Protein AF-A0A8T1TB14-F1 (afdb_monomer)

Solvent-accessible surface area (backbone atoms only — not comparable to full-atom values): 7047 Å² total; per-residue (Å²): 112,72,67,58,51,55,49,49,52,54,45,50,69,55,48,47,54,68,52,47,53,58,53,52,51,53,52,50,52,53,51,51,56,54,57,57,58,66,46,42,75,41,73,59,69,85,68,12,30,42,28,42,44,74,68,52,83,68,50,77,60,99,87,50,75,46,77,48,70,41,77,48,42,27,37,69,90,64,50,74,55,89,65,69,79,75,93,61,82,84,79,80,73,81,87,56,94,92,49,100,72,86,86,88,78,62,69,52,70,76,70,109

Organism: Chelydra serpentina (NCBI:txid8475)

Structure (mmCIF, N/CA/C/O backbone):
data_AF-A0A8T1TB14-F1
#
_entry.id   AF-A0A8T1TB14-F1
#
loop_
_atom_site.group_PDB
_atom_site.id
_atom_site.type_symbol
_atom_site.label_atom_id
_atom_site.label_alt_id
_atom_site.label_comp_id
_atom_site.label_asym_id
_atom_site.label_entity_id
_atom_site.label_seq_id
_atom_site.pdbx_PDB_ins_code
_atom_site.Cartn_x
_atom_site.Cartn_y
_atom_site.Cartn_z
_atom_site.occupancy
_atom_site.B_iso_or_equiv
_atom_site.auth_seq_id
_atom_site.auth_comp_id
_atom_site.auth_asym_id
_atom_site.auth_atom_id
_atom_site.pdbx_PDB_model_num
ATOM 1 N N . PRO A 1 1 ? -34.638 0.019 38.431 1.00 64.81 1 PRO A N 1
ATOM 2 C CA . PRO A 1 1 ? -33.933 1.090 37.677 1.00 64.81 1 PRO A CA 1
ATOM 3 C C . PRO A 1 1 ? -32.393 1.001 37.741 1.00 64.81 1 PRO A C 1
ATOM 5 O O . PRO A 1 1 ? -31.774 0.790 36.709 1.00 64.81 1 PRO A O 1
ATOM 8 N N . LYS A 1 2 ? -31.763 1.087 38.927 1.00 72.06 2 LYS A N 1
ATOM 9 C CA . LYS A 1 2 ? -30.286 1.118 39.066 1.00 72.06 2 LYS A CA 1
ATOM 10 C C . LYS A 1 2 ? -29.565 -0.160 38.602 1.00 72.06 2 LYS A C 1
ATOM 12 O O . LYS A 1 2 ? -28.475 -0.079 38.053 1.00 72.06 2 LYS A O 1
ATOM 17 N N . LEU A 1 3 ? -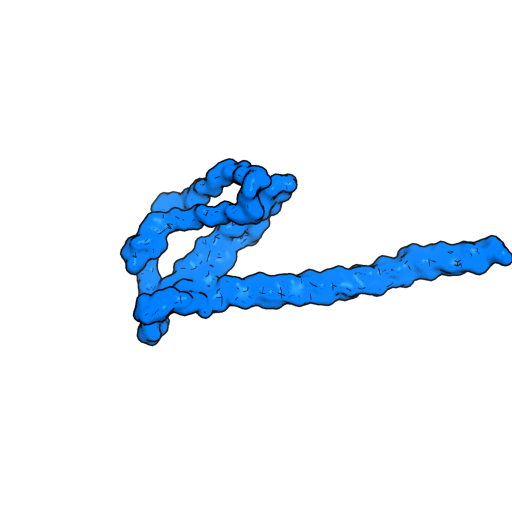30.179 -1.328 38.801 1.00 79.00 3 LEU A N 1
ATOM 18 C CA . LEU A 1 3 ? -29.611 -2.615 38.383 1.00 79.00 3 LEU A CA 1
ATOM 19 C C . LEU A 1 3 ? -29.613 -2.783 36.855 1.00 79.00 3 LEU A C 1
ATOM 21 O O . LEU A 1 3 ? -28.656 -3.304 36.299 1.00 79.00 3 LEU A O 1
ATOM 25 N N . VAL A 1 4 ? -30.663 -2.285 36.191 1.00 81.00 4 VAL A N 1
ATOM 26 C CA . VAL A 1 4 ? -30.791 -2.306 34.726 1.00 81.00 4 VAL A CA 1
ATOM 27 C C . VAL A 1 4 ? -29.737 -1.400 34.096 1.00 81.00 4 VAL A C 1
ATOM 29 O O . VAL A 1 4 ? -29.058 -1.835 33.178 1.00 81.00 4 VAL A O 1
ATOM 32 N N . ASN A 1 5 ? -29.516 -0.202 34.648 1.00 81.62 5 ASN A N 1
ATOM 33 C CA . ASN A 1 5 ? -28.451 0.689 34.177 1.00 81.62 5 ASN A CA 1
ATOM 34 C C . ASN A 1 5 ? -27.067 0.063 34.368 1.00 81.62 5 ASN A C 1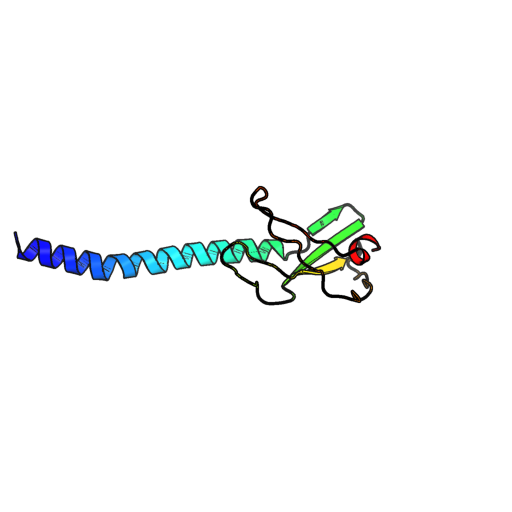
ATOM 36 O O . ASN A 1 5 ? -26.300 0.004 33.423 1.00 81.62 5 ASN A O 1
ATOM 40 N N . LYS A 1 6 ? -26.778 -0.516 35.541 1.00 82.31 6 LYS A N 1
ATOM 41 C CA . LYS A 1 6 ? -25.493 -1.191 35.786 1.00 82.31 6 LYS A CA 1
ATOM 42 C C . LYS A 1 6 ? -25.265 -2.388 34.850 1.00 8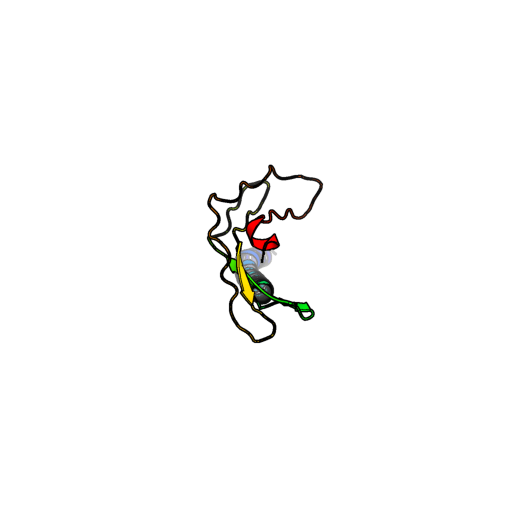2.31 6 LYS A C 1
ATOM 44 O O . LYS A 1 6 ? -24.133 -2.666 34.461 1.00 82.31 6 LYS A O 1
ATOM 49 N N . PHE A 1 7 ? -26.332 -3.110 34.508 1.00 83.38 7 PHE A N 1
ATOM 50 C CA . PHE A 1 7 ? -26.275 -4.210 33.551 1.00 83.38 7 PHE A CA 1
ATOM 51 C C . PHE A 1 7 ? -26.043 -3.701 32.124 1.00 83.38 7 PHE A C 1
ATOM 53 O O . PHE A 1 7 ? -25.150 -4.199 31.448 1.00 83.38 7 PHE A O 1
ATOM 60 N N . LEU A 1 8 ? -26.785 -2.676 31.697 1.00 85.06 8 LEU A N 1
ATOM 61 C CA . LEU A 1 8 ? -26.600 -2.018 30.403 1.00 85.06 8 LEU A CA 1
ATOM 62 C C . LEU A 1 8 ? -25.187 -1.450 30.262 1.00 85.06 8 LEU A C 1
ATOM 64 O O . LEU A 1 8 ? -24.539 -1.730 29.263 1.00 85.06 8 LEU A O 1
ATOM 68 N N . ASP A 1 9 ? -24.676 -0.754 31.276 1.00 85.25 9 ASP A N 1
ATOM 69 C CA . ASP A 1 9 ? -23.316 -0.210 31.285 1.00 85.25 9 ASP A CA 1
ATOM 70 C C . ASP A 1 9 ? -22.276 -1.328 31.142 1.00 85.25 9 ASP A C 1
ATOM 72 O O . ASP A 1 9 ? -21.361 -1.231 30.327 1.00 85.25 9 ASP A O 1
ATOM 76 N N . SER A 1 10 ? -22.441 -2.438 31.873 1.00 82.06 10 SER A N 1
ATOM 77 C CA . SER A 1 10 ? -21.520 -3.574 31.769 1.00 82.06 10 SER A CA 1
ATOM 78 C C . SER A 1 10 ? -21.612 -4.295 30.425 1.00 82.06 10 SER A C 1
ATOM 80 O O . SER A 1 10 ? -20.603 -4.845 29.984 1.00 82.06 10 SER A O 1
ATOM 82 N N . ILE A 1 11 ? -22.792 -4.355 29.803 1.00 81.88 11 ILE A N 1
ATOM 83 C CA . ILE A 1 11 ? -22.976 -4.951 28.476 1.00 81.88 11 ILE A CA 1
ATOM 84 C C . ILE A 1 11 ? -22.389 -4.025 27.415 1.00 81.88 11 ILE A C 1
ATOM 86 O O . ILE A 1 11 ? -21.617 -4.487 26.590 1.00 81.88 11 ILE A O 1
ATOM 90 N N . LEU A 1 12 ? -22.662 -2.724 27.459 1.00 85.19 12 LEU A N 1
ATOM 91 C CA . LEU A 1 12 ? -22.110 -1.762 26.509 1.00 85.19 12 LEU A CA 1
ATOM 92 C C . LEU A 1 12 ? -20.583 -1.717 26.593 1.00 85.19 12 LEU A C 1
ATOM 94 O O . LEU A 1 12 ? -19.922 -1.827 25.570 1.00 85.19 12 LEU A O 1
ATOM 98 N N . GLN A 1 13 ? -20.003 -1.662 27.793 1.00 86.12 13 GLN A N 1
ATOM 99 C CA . GLN A 1 13 ? -18.545 -1.629 27.944 1.00 86.12 13 GLN A CA 1
ATOM 100 C C . GLN A 1 13 ? -17.851 -2.929 27.530 1.00 86.12 13 GLN A C 1
ATOM 102 O O . GLN A 1 13 ? -16.710 -2.882 27.086 1.00 86.12 13 GLN A O 1
ATOM 107 N N . LYS A 1 14 ? -18.501 -4.090 27.684 1.00 85.38 14 LYS A N 1
ATOM 108 C CA . LYS A 1 14 ? -17.874 -5.384 27.365 1.00 85.38 14 LYS A CA 1
ATOM 109 C C . LYS A 1 14 ? -18.185 -5.865 25.960 1.00 85.38 14 LYS A C 1
ATOM 111 O O . LYS A 1 14 ? -17.316 -6.389 25.280 1.00 85.38 14 LYS A O 1
ATOM 116 N N . VAL A 1 15 ? -19.430 -5.730 25.535 1.00 86.81 15 VAL A N 1
ATOM 117 C CA . VAL A 1 15 ? -19.914 -6.295 24.279 1.00 86.81 15 VAL A CA 1
ATOM 118 C C . VAL A 1 15 ? -19.608 -5.361 23.119 1.00 86.81 15 VAL A C 1
ATOM 120 O O . VAL A 1 15 ? -19.206 -5.845 22.067 1.00 86.81 15 VAL A O 1
ATOM 123 N N . LEU A 1 16 ? -19.732 -4.040 23.299 1.00 86.81 16 LEU A N 1
ATOM 124 C CA . LEU A 1 16 ? -19.512 -3.104 22.199 1.00 86.81 16 LEU A CA 1
ATOM 125 C C . LEU A 1 16 ? -18.078 -3.190 21.645 1.00 86.81 16 LEU A C 1
ATOM 127 O O . LEU A 1 16 ? -17.959 -3.379 20.437 1.00 86.81 16 LEU A O 1
ATOM 131 N N . PRO A 1 17 ? -16.994 -3.173 22.452 1.00 88.44 17 PRO A N 1
ATOM 132 C CA . PRO A 1 17 ? -15.643 -3.365 21.917 1.00 88.44 17 PRO A CA 1
ATOM 133 C C . PRO A 1 17 ? -15.461 -4.738 21.263 1.00 88.44 17 PRO A C 1
ATOM 135 O O . PRO A 1 17 ? -14.864 -4.838 20.195 1.00 88.44 17 PRO A O 1
ATOM 138 N N . ASN A 1 18 ? -16.048 -5.787 21.849 1.00 88.12 18 ASN A N 1
ATOM 139 C CA . ASN A 1 18 ? -15.979 -7.144 21.305 1.00 88.12 18 ASN A CA 1
ATOM 140 C C . ASN A 1 18 ? -16.701 -7.295 19.957 1.00 88.12 18 ASN A C 1
ATOM 142 O O . ASN A 1 18 ? -16.396 -8.233 19.228 1.00 88.12 18 ASN A O 1
ATOM 146 N N . MET A 1 19 ? -17.638 -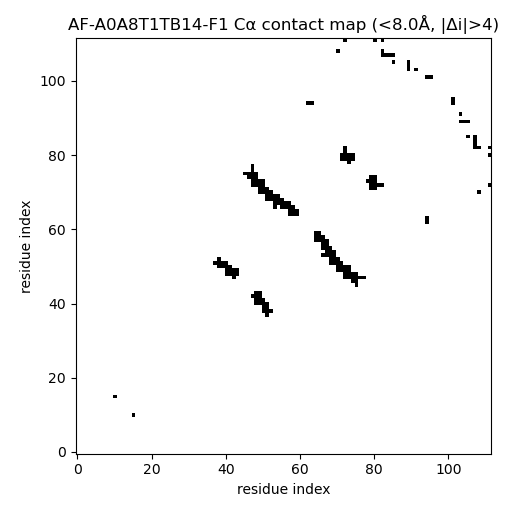6.404 19.616 1.00 90.00 19 MET A N 1
ATOM 147 C CA . MET A 1 19 ? -18.258 -6.356 18.287 1.00 90.00 19 MET A CA 1
ATOM 148 C C . MET A 1 19 ? -17.550 -5.379 17.342 1.00 90.00 19 MET A C 1
ATOM 150 O O . MET A 1 19 ? -17.401 -5.671 16.157 1.00 90.00 19 MET A O 1
ATOM 154 N N . LEU A 1 20 ? -17.104 -4.226 17.849 1.00 92.69 20 LEU A N 1
ATOM 155 C CA . LEU A 1 20 ? -16.463 -3.193 17.036 1.00 92.69 20 LEU A CA 1
ATOM 156 C C . LEU A 1 20 ? -15.072 -3.609 16.561 1.00 92.69 20 LEU A C 1
ATOM 158 O O . LEU A 1 20 ? -14.751 -3.360 15.405 1.00 92.69 20 LEU A O 1
ATOM 162 N N . CYS A 1 21 ? -14.263 -4.267 17.397 1.00 93.44 21 CYS A N 1
ATOM 163 C CA . CYS A 1 21 ? -12.925 -4.701 16.990 1.00 93.44 21 CYS A CA 1
ATOM 164 C C . CYS A 1 21 ? -12.971 -5.661 15.784 1.00 93.44 21 CYS A C 1
ATOM 166 O O . CYS A 1 21 ? -12.294 -5.372 14.800 1.00 93.44 21 CYS A O 1
ATOM 168 N N . PRO A 1 22 ? -13.805 -6.723 15.771 1.00 95.19 22 PRO A N 1
ATOM 169 C CA . PRO A 1 22 ? -13.979 -7.552 14.577 1.00 95.19 22 PRO A CA 1
ATOM 170 C C . PRO A 1 22 ? -14.518 -6.790 13.362 1.00 95.19 22 PRO A C 1
ATOM 172 O O . PRO A 1 22 ? -14.135 -7.086 12.235 1.00 95.19 22 PRO A O 1
ATOM 175 N N . ALA A 1 23 ? -15.398 -5.805 13.564 1.00 95.88 23 ALA A N 1
ATOM 176 C CA . ALA A 1 23 ? -15.900 -4.990 12.460 1.00 95.88 23 ALA A CA 1
ATOM 177 C C . ALA A 1 23 ? -14.784 -4.135 11.832 1.00 95.88 23 ALA A C 1
ATOM 179 O O . ALA A 1 23 ? -14.677 -4.067 10.609 1.00 95.88 23 ALA A O 1
ATOM 180 N N . VAL A 1 24 ? -13.927 -3.526 12.658 1.00 96.50 24 VAL A N 1
ATOM 181 C CA . VAL A 1 24 ? -12.744 -2.781 12.200 1.00 96.50 24 VAL A CA 1
ATOM 182 C C . VAL A 1 24 ? -11.754 -3.713 11.500 1.00 96.50 24 VAL A C 1
ATOM 184 O O . VAL A 1 24 ? -11.259 -3.366 10.432 1.00 96.50 24 VAL A O 1
ATOM 187 N N . ASP A 1 25 ? -11.511 -4.904 12.048 1.00 97.06 25 ASP A N 1
ATOM 188 C CA . ASP A 1 25 ? -10.627 -5.912 11.452 1.00 97.06 25 ASP A CA 1
ATOM 189 C C . ASP A 1 25 ? -11.117 -6.377 10.068 1.00 97.06 25 ASP A C 1
ATOM 191 O O . ASP A 1 25 ? -10.340 -6.465 9.114 1.00 97.06 25 ASP A O 1
ATOM 195 N N . ALA A 1 26 ? -12.430 -6.571 9.910 1.00 96.75 26 ALA A N 1
ATOM 196 C CA . ALA A 1 26 ? -13.034 -6.905 8.624 1.00 96.75 26 ALA A CA 1
ATOM 197 C C . ALA A 1 26 ? -12.841 -5.787 7.583 1.00 96.75 26 ALA A C 1
ATOM 199 O O . ALA A 1 26 ? -12.511 -6.063 6.426 1.00 96.75 26 ALA A O 1
ATOM 200 N N . VAL A 1 27 ? -13.001 -4.522 7.987 1.00 97.12 27 VAL A N 1
ATOM 201 C CA . VAL A 1 27 ? -12.739 -3.368 7.110 1.00 97.12 27 VAL A CA 1
ATOM 202 C C . VAL A 1 27 ? -11.257 -3.290 6.749 1.00 97.12 27 VAL A C 1
ATOM 204 O O . VAL A 1 27 ? -10.929 -3.118 5.576 1.00 97.12 27 VAL A O 1
ATOM 207 N N . LEU A 1 28 ? -10.359 -3.461 7.722 1.00 97.00 28 LEU A N 1
ATOM 208 C CA . LEU A 1 28 ? -8.917 -3.420 7.489 1.00 97.00 28 LEU A CA 1
ATOM 209 C C . LEU A 1 28 ? -8.470 -4.539 6.542 1.00 97.00 28 LEU A C 1
ATOM 211 O O . LEU A 1 28 ? -7.676 -4.303 5.635 1.00 97.00 28 LEU A O 1
ATOM 215 N N . THR A 1 29 ? -9.045 -5.732 6.684 1.00 96.50 29 THR A N 1
ATOM 216 C CA . THR A 1 29 ? -8.822 -6.853 5.763 1.00 96.50 29 THR A CA 1
ATOM 217 C C . THR A 1 29 ? -9.215 -6.491 4.332 1.00 96.50 29 THR A C 1
ATOM 219 O O . THR A 1 29 ? -8.449 -6.739 3.400 1.00 96.50 29 THR A O 1
ATOM 222 N N . LEU A 1 30 ? -10.376 -5.858 4.141 1.00 95.56 30 LEU A N 1
ATOM 223 C CA . LEU A 1 30 ? -10.825 -5.419 2.819 1.00 95.56 30 LEU A CA 1
ATOM 224 C C . LEU A 1 30 ? -9.900 -4.344 2.227 1.00 95.56 30 LEU A C 1
ATOM 226 O O . LEU A 1 30 ? -9.569 -4.394 1.042 1.00 95.56 30 LEU A O 1
ATOM 230 N N . VAL A 1 31 ? -9.466 -3.383 3.044 1.00 93.06 31 VAL A N 1
ATOM 231 C CA . VAL A 1 31 ? -8.512 -2.341 2.637 1.00 93.06 31 VAL A CA 1
ATOM 232 C C . VAL A 1 31 ? -7.177 -2.964 2.217 1.00 93.06 31 VAL A C 1
ATOM 234 O O . VAL A 1 31 ? -6.663 -2.637 1.147 1.00 93.06 31 VAL A O 1
ATOM 237 N N . ASN A 1 32 ? -6.665 -3.931 2.979 1.00 90.50 32 ASN A N 1
ATOM 238 C CA . ASN A 1 32 ? -5.440 -4.656 2.637 1.00 90.50 32 ASN A CA 1
ATOM 239 C C . ASN A 1 32 ? -5.567 -5.405 1.305 1.00 90.50 32 ASN A C 1
ATOM 241 O O . ASN A 1 32 ? -4.663 -5.326 0.476 1.00 90.50 32 ASN A O 1
ATOM 245 N N . GLN A 1 33 ? -6.709 -6.052 1.044 1.00 91.81 33 GLN A N 1
ATOM 246 C CA . GLN A 1 33 ? -6.972 -6.691 -0.252 1.00 91.81 33 GLN A CA 1
ATOM 247 C C . GLN A 1 33 ? -6.939 -5.687 -1.411 1.00 91.81 33 GLN A C 1
ATOM 249 O O . GLN A 1 33 ? -6.414 -5.998 -2.480 1.00 91.81 33 GLN A O 1
ATOM 254 N N . LYS A 1 34 ? -7.461 -4.469 -1.215 1.00 89.12 34 LYS A N 1
ATOM 255 C CA . LYS A 1 34 ? -7.378 -3.405 -2.227 1.00 89.12 34 LYS A CA 1
ATOM 256 C C . LYS A 1 34 ? -5.939 -2.960 -2.459 1.00 89.12 34 LYS A C 1
ATOM 258 O O . LYS A 1 34 ? -5.534 -2.862 -3.615 1.00 89.12 34 LYS A O 1
ATOM 263 N N . PHE A 1 35 ? -5.142 -2.787 -1.409 1.00 85.19 35 PHE A N 1
ATOM 264 C CA . PHE A 1 35 ? -3.717 -2.485 -1.566 1.00 85.19 35 PHE A CA 1
ATOM 265 C C . PHE A 1 35 ? -2.966 -3.588 -2.323 1.00 85.19 35 PHE A C 1
ATOM 267 O O . PHE A 1 35 ? -2.144 -3.279 -3.181 1.00 85.19 35 PHE A O 1
ATOM 274 N N . THR A 1 36 ? -3.308 -4.864 -2.113 1.00 83.31 36 THR A N 1
ATOM 275 C CA . THR A 1 36 ? -2.721 -5.979 -2.881 1.00 83.31 36 THR A CA 1
ATOM 276 C C . THR A 1 36 ? -3.033 -5.901 -4.382 1.00 83.31 36 THR A C 1
ATOM 278 O O . THR A 1 36 ? -2.247 -6.369 -5.196 1.00 83.31 36 THR A O 1
ATOM 281 N N . THR A 1 37 ? -4.143 -5.283 -4.796 1.00 81.75 37 THR A N 1
ATOM 282 C CA . THR A 1 37 ? -4.411 -5.095 -6.236 1.00 81.75 37 THR A CA 1
ATOM 283 C C . THR A 1 37 ? -3.531 -4.022 -6.879 1.00 81.75 37 THR A C 1
ATOM 285 O O . THR A 1 37 ? -3.248 -4.116 -8.070 1.00 81.75 37 THR A O 1
ATOM 288 N N . LEU A 1 38 ? -3.032 -3.047 -6.110 1.00 78.06 38 LEU A N 1
ATOM 289 C CA . LEU A 1 38 ? -2.153 -1.989 -6.630 1.00 78.06 38 LEU A CA 1
ATOM 290 C C . LEU A 1 38 ? -0.756 -2.501 -7.007 1.00 78.06 38 LEU A C 1
ATOM 292 O O . LEU A 1 38 ? -0.088 -1.889 -7.831 1.00 78.06 38 LEU A O 1
ATOM 296 N N . ILE A 1 39 ? -0.331 -3.631 -6.435 1.00 80.56 39 ILE A N 1
ATOM 297 C CA . ILE A 1 39 ? 0.951 -4.287 -6.747 1.00 80.56 39 ILE A CA 1
ATOM 298 C C . ILE A 1 39 ? 0.835 -5.319 -7.886 1.00 80.56 39 ILE A C 1
ATOM 300 O O . ILE A 1 39 ? 1.768 -6.082 -8.147 1.00 80.56 39 ILE A O 1
ATOM 304 N N . SER A 1 40 ? -0.320 -5.387 -8.558 1.00 85.25 40 SER A N 1
ATOM 305 C CA . SER A 1 40 ? -0.500 -6.234 -9.742 1.00 85.25 40 SER A CA 1
ATOM 306 C C . SER A 1 40 ? 0.066 -5.559 -11.003 1.00 85.25 40 SER A C 1
ATOM 308 O O . SER A 1 40 ? 0.066 -4.326 -11.083 1.00 85.25 40 SER A O 1
ATOM 310 N N . PRO A 1 41 ? 0.555 -6.331 -11.997 1.00 87.88 41 PRO A N 1
ATOM 311 C CA . PRO A 1 41 ? 1.029 -5.761 -13.253 1.00 87.88 41 PRO A CA 1
ATOM 312 C C . PRO A 1 41 ? -0.059 -4.929 -13.939 1.00 87.88 41 PRO A C 1
ATOM 314 O O . PRO A 1 41 ? -1.167 -5.405 -14.184 1.00 87.88 41 PRO A O 1
ATOM 317 N N . SER A 1 42 ? 0.277 -3.684 -14.257 1.00 88.06 42 SER A N 1
ATOM 318 C CA . SER A 1 42 ? -0.587 -2.721 -14.932 1.00 88.06 42 SER A CA 1
ATOM 319 C C . SER A 1 42 ? -0.071 -2.475 -16.348 1.00 88.06 42 SER A C 1
ATOM 321 O O . SER A 1 42 ? 1.094 -2.130 -16.530 1.00 88.06 42 SER A O 1
ATOM 323 N N . SER A 1 43 ? -0.924 -2.651 -17.359 1.00 89.50 43 SER A N 1
ATOM 324 C CA . SER A 1 43 ? -0.533 -2.460 -18.762 1.00 89.50 43 SER A CA 1
ATOM 325 C C . SER A 1 43 ? -0.281 -0.984 -19.087 1.00 89.50 43 SER A C 1
ATOM 327 O O . SER A 1 43 ? -1.082 -0.114 -18.745 1.00 89.50 43 SER A O 1
ATOM 329 N N . VAL A 1 44 ? 0.804 -0.726 -19.820 1.00 89.50 44 VAL A N 1
ATOM 330 C CA . VAL A 1 44 ? 1.156 0.568 -20.423 1.00 89.50 44 VAL A CA 1
ATOM 331 C C . VAL A 1 44 ? 0.949 0.481 -21.941 1.00 89.50 44 VAL A C 1
ATOM 333 O O . VAL A 1 44 ? 1.833 0.755 -22.751 1.00 89.50 44 VAL A O 1
ATOM 336 N N . GLY A 1 45 ? -0.234 0.021 -22.351 1.00 86.75 45 GLY A N 1
ATOM 337 C CA . GLY A 1 45 ? -0.557 -0.208 -23.759 1.00 86.75 45 GLY A CA 1
ATOM 338 C C . GLY A 1 45 ? 0.298 -1.318 -24.379 1.00 86.75 45 GLY A C 1
ATOM 339 O O . GLY A 1 45 ? 0.561 -2.334 -23.741 1.00 86.75 45 GLY A O 1
ATOM 340 N N . THR A 1 46 ? 0.735 -1.121 -25.625 1.00 87.25 46 THR A N 1
ATOM 341 C CA . THR A 1 46 ? 1.581 -2.083 -26.358 1.00 87.25 46 THR A CA 1
ATOM 342 C C . THR A 1 46 ? 3.055 -2.022 -25.954 1.00 87.25 46 THR A C 1
ATOM 344 O O . THR A 1 46 ? 3.847 -2.817 -26.436 1.00 87.25 46 THR A O 1
ATOM 347 N N . ALA A 1 47 ? 3.455 -1.077 -25.094 1.00 84.50 47 ALA A N 1
ATOM 348 C CA . ALA A 1 47 ? 4.833 -1.013 -24.602 1.00 84.50 47 ALA A CA 1
ATOM 349 C C . ALA A 1 47 ? 5.138 -2.144 -23.605 1.00 84.50 47 ALA A C 1
ATOM 351 O O . ALA A 1 47 ? 6.291 -2.538 -23.450 1.00 84.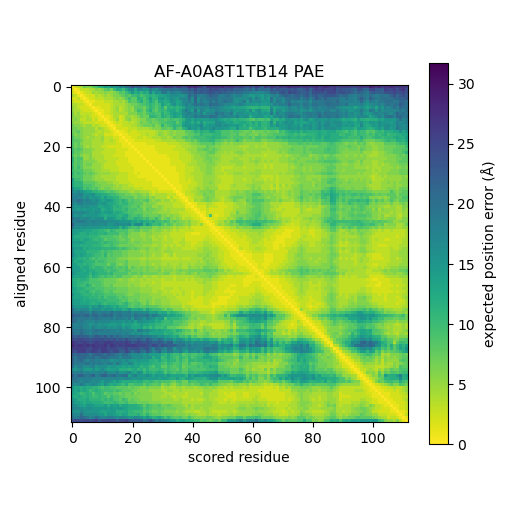50 47 ALA A O 1
ATOM 352 N N . GLY A 1 48 ? 4.102 -2.680 -22.951 1.00 90.56 48 GLY A N 1
ATOM 353 C CA . GLY A 1 48 ? 4.225 -3.750 -21.973 1.00 90.56 48 GLY A CA 1
ATOM 354 C C . GLY A 1 48 ? 3.451 -3.455 -20.693 1.00 90.56 48 GLY A C 1
ATOM 355 O O . GLY A 1 48 ? 2.345 -2.912 -20.736 1.00 90.56 48 GLY A O 1
ATOM 356 N N . SER A 1 49 ? 4.001 -3.846 -19.547 1.00 91.75 49 SER A N 1
ATOM 357 C CA . SER A 1 49 ? 3.382 -3.667 -18.231 1.00 91.75 49 SER A CA 1
ATOM 358 C C . SER A 1 49 ? 4.383 -3.186 -17.190 1.00 91.75 49 SER A C 1
ATOM 360 O O . SER A 1 49 ? 5.568 -3.499 -17.255 1.00 91.75 49 SER A O 1
ATOM 362 N N . ILE A 1 50 ? 3.885 -2.463 -16.193 1.00 90.38 50 ILE A N 1
ATOM 363 C CA . ILE A 1 50 ? 4.647 -2.053 -15.017 1.00 90.38 50 ILE A CA 1
ATOM 364 C C . ILE A 1 50 ? 4.050 -2.734 -13.794 1.00 90.38 50 ILE A C 1
ATOM 366 O O . ILE A 1 50 ? 2.833 -2.762 -13.617 1.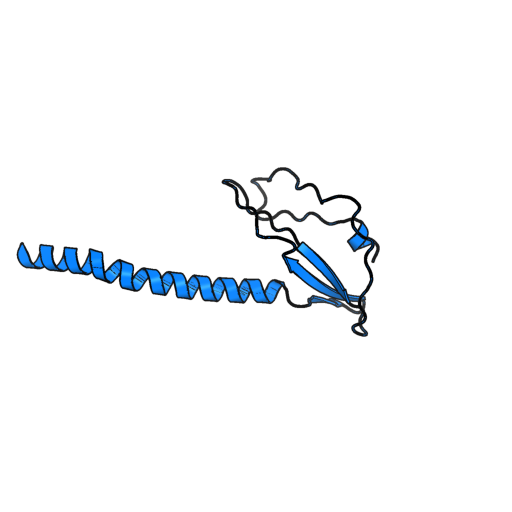00 90.38 50 ILE A O 1
ATOM 370 N N . GLN A 1 51 ? 4.905 -3.267 -12.935 1.00 89.94 51 GLN A N 1
ATOM 371 C CA . GLN A 1 51 ? 4.528 -3.804 -11.640 1.00 89.94 51 GLN A CA 1
ATOM 372 C C . GLN A 1 51 ? 5.281 -3.064 -10.537 1.00 89.94 51 GLN A C 1
ATOM 374 O O . GLN A 1 51 ? 6.486 -2.849 -10.644 1.00 89.94 51 GLN A O 1
ATOM 379 N N . TYR A 1 52 ? 4.573 -2.710 -9.467 1.00 89.00 52 TYR A N 1
ATOM 380 C CA . TYR A 1 52 ? 5.162 -2.086 -8.286 1.00 89.00 52 TYR A CA 1
ATOM 381 C C . TYR A 1 52 ? 5.173 -3.059 -7.109 1.00 89.00 52 TYR A C 1
ATOM 383 O O . TYR A 1 52 ? 4.241 -3.843 -6.936 1.00 89.00 52 TYR A O 1
ATOM 391 N N . ALA A 1 53 ? 6.200 -2.977 -6.272 1.00 88.62 53 ALA A N 1
ATOM 392 C CA . ALA A 1 53 ? 6.287 -3.679 -4.997 1.00 88.62 53 ALA A CA 1
ATOM 393 C C . ALA A 1 53 ? 6.839 -2.736 -3.927 1.00 88.62 53 ALA A C 1
ATOM 395 O O . ALA A 1 53 ? 7.616 -1.841 -4.240 1.00 88.62 53 ALA A O 1
ATOM 396 N N . LEU A 1 54 ? 6.471 -2.936 -2.660 1.00 88.38 54 LEU A N 1
ATOM 397 C CA . LEU A 1 54 ? 7.095 -2.190 -1.565 1.00 88.38 54 LEU A CA 1
ATOM 398 C C . LEU A 1 54 ? 8.561 -2.611 -1.439 1.00 88.38 54 LEU A C 1
ATOM 400 O O . LEU A 1 54 ? 8.848 -3.793 -1.242 1.00 88.38 54 LEU A O 1
ATOM 404 N N . LEU A 1 55 ? 9.474 -1.648 -1.554 1.00 87.00 55 LEU A N 1
ATOM 405 C CA . LEU A 1 55 ? 10.904 -1.876 -1.344 1.00 87.00 55 LEU A CA 1
ATOM 406 C C . LEU A 1 55 ? 11.221 -2.009 0.152 1.00 87.00 55 LEU A C 1
ATOM 408 O O . LEU A 1 55 ? 12.066 -2.810 0.551 1.00 87.00 55 LEU A O 1
ATOM 412 N N . SER A 1 56 ? 10.504 -1.256 0.986 1.00 88.56 56 SER A N 1
ATOM 413 C CA . SER A 1 56 ? 10.631 -1.270 2.440 1.00 88.56 56 SER A CA 1
ATOM 414 C C . SER A 1 56 ? 9.277 -1.030 3.124 1.00 88.56 56 SER A C 1
ATOM 416 O O . SER A 1 56 ? 8.258 -0.791 2.471 1.00 88.56 56 SER A O 1
ATOM 418 N N . ALA A 1 57 ? 9.234 -1.168 4.452 1.00 90.75 57 ALA A N 1
ATOM 419 C CA . ALA A 1 57 ? 8.021 -0.884 5.212 1.00 90.75 57 ALA A CA 1
ATOM 420 C C . ALA A 1 57 ? 7.671 0.618 5.123 1.00 90.75 57 ALA A C 1
ATOM 422 O O . ALA A 1 57 ? 8.579 1.440 5.249 1.00 90.75 57 ALA A O 1
ATOM 423 N N . PRO A 1 58 ? 6.384 0.988 4.967 1.00 90.69 58 PRO A N 1
ATOM 424 C CA . PRO A 1 58 ? 5.965 2.386 4.923 1.00 90.69 58 PRO A CA 1
ATOM 425 C C . PRO A 1 58 ? 6.456 3.190 6.127 1.00 90.69 58 PRO A C 1
ATOM 427 O O . PRO A 1 58 ? 6.288 2.768 7.276 1.00 90.69 58 PRO A O 1
ATOM 430 N N . VAL A 1 59 ? 6.997 4.380 5.875 1.00 91.75 59 VAL A N 1
ATOM 431 C CA . VAL A 1 59 ? 7.370 5.321 6.935 1.00 91.75 59 VAL A CA 1
ATOM 432 C C . VAL A 1 59 ? 6.162 6.201 7.224 1.00 91.75 59 VAL A C 1
ATOM 434 O O . VAL A 1 59 ? 5.642 6.868 6.336 1.00 91.75 59 VAL A O 1
ATOM 437 N N . THR A 1 60 ? 5.684 6.188 8.467 1.00 92.62 60 THR A N 1
ATOM 438 C CA . THR A 1 60 ? 4.533 6.998 8.893 1.00 92.62 60 THR A CA 1
ATOM 439 C C . THR A 1 60 ? 5.008 8.119 9.806 1.00 92.62 60 THR A C 1
ATOM 441 O O . THR A 1 60 ? 5.702 7.860 10.790 1.00 92.62 60 THR A O 1
ATOM 444 N N . SER A 1 61 ? 4.624 9.352 9.487 1.00 90.00 61 SER A N 1
ATOM 445 C CA . SER A 1 61 ? 4.827 10.539 10.322 1.00 90.00 61 SER A CA 1
ATOM 446 C C . SER A 1 61 ? 3.481 11.137 10.750 1.00 90.00 61 SER A C 1
ATOM 448 O O . SER A 1 61 ? 2.425 10.571 10.465 1.00 90.00 61 SER A O 1
ATOM 450 N N . GLU A 1 62 ? 3.508 12.274 11.450 1.00 89.62 62 GLU A N 1
ATOM 451 C CA . GLU A 1 62 ? 2.285 13.010 11.802 1.00 89.62 62 GLU A CA 1
ATOM 452 C C . GLU A 1 62 ? 1.582 13.599 10.568 1.00 89.62 62 GLU A C 1
ATOM 454 O O . GLU A 1 62 ? 0.355 13.692 10.551 1.00 89.62 62 GLU A O 1
ATOM 459 N N . ASP A 1 63 ? 2.347 13.938 9.525 1.00 87.56 63 ASP A N 1
ATOM 460 C CA . ASP A 1 63 ? 1.854 14.693 8.369 1.00 87.56 63 ASP A CA 1
ATOM 461 C C . ASP A 1 63 ? 1.689 13.840 7.102 1.00 87.56 63 ASP A C 1
ATOM 463 O O . ASP A 1 63 ? 0.901 14.183 6.219 1.00 87.56 63 ASP A O 1
ATOM 467 N N . PHE A 1 64 ? 2.442 12.744 6.969 1.00 88.94 64 PHE A N 1
ATOM 468 C CA . PHE A 1 64 ? 2.454 11.935 5.747 1.00 88.94 64 PHE A CA 1
ATOM 469 C C . PHE A 1 64 ? 2.822 10.469 5.981 1.00 88.94 64 PHE A C 1
ATOM 471 O O . PHE A 1 64 ? 3.475 10.105 6.961 1.00 88.94 64 PHE A O 1
ATOM 478 N N . ILE A 1 65 ? 2.434 9.641 5.011 1.00 91.19 65 ILE A N 1
ATOM 479 C CA . ILE A 1 65 ? 2.895 8.263 4.849 1.00 91.19 65 ILE A CA 1
ATOM 480 C C . ILE A 1 65 ? 3.759 8.225 3.592 1.00 91.19 65 ILE A C 1
ATOM 482 O O . ILE A 1 65 ? 3.294 8.591 2.512 1.00 91.19 65 ILE A O 1
ATOM 486 N N . GLU A 1 66 ? 5.001 7.783 3.735 1.00 91.00 66 GLU A N 1
ATOM 487 C CA . GLU A 1 66 ? 5.928 7.590 2.627 1.00 91.00 66 GLU A CA 1
ATOM 488 C C . GLU A 1 66 ? 5.980 6.113 2.236 1.00 91.00 66 GLU A C 1
ATOM 490 O O . GLU A 1 66 ? 6.111 5.228 3.088 1.00 91.00 66 GLU A O 1
ATOM 495 N N . LEU A 1 67 ? 5.849 5.861 0.932 1.00 90.00 67 LEU A N 1
ATOM 496 C CA . LEU A 1 67 ? 5.906 4.535 0.333 1.00 90.00 67 LEU A CA 1
ATOM 497 C C . LEU A 1 67 ? 7.110 4.470 -0.598 1.00 90.00 67 LEU A C 1
ATOM 499 O O . LEU A 1 67 ? 7.148 5.169 -1.610 1.00 90.00 67 LEU A O 1
ATOM 503 N N . ASP A 1 68 ? 8.055 3.600 -0.267 1.00 89.25 68 ASP A N 1
ATOM 504 C CA . ASP A 1 68 ? 9.184 3.291 -1.132 1.00 89.25 68 ASP A CA 1
ATOM 505 C C . ASP A 1 68 ? 8.822 2.109 -2.038 1.00 89.25 68 ASP A C 1
ATOM 507 O O . ASP A 1 68 ? 8.457 1.027 -1.558 1.00 89.25 68 ASP A O 1
ATOM 511 N N . LEU A 1 69 ? 8.857 2.335 -3.351 1.00 87.81 69 LEU A N 1
ATOM 512 C CA . LEU A 1 69 ? 8.349 1.406 -4.354 1.00 87.81 69 LEU A CA 1
ATOM 513 C C . LEU A 1 69 ? 9.469 0.952 -5.286 1.00 87.81 69 LEU A C 1
ATOM 515 O O . LEU A 1 69 ? 10.074 1.750 -5.997 1.00 87.81 69 LEU A O 1
ATOM 519 N N . ASN A 1 70 ? 9.665 -0.359 -5.358 1.00 87.56 70 ASN A N 1
ATOM 520 C CA . ASN A 1 70 ? 10.419 -0.984 -6.428 1.00 87.56 70 ASN A CA 1
ATOM 521 C C . ASN A 1 70 ? 9.522 -1.150 -7.661 1.00 87.56 70 ASN A C 1
ATOM 523 O O . ASN A 1 70 ? 8.350 -1.514 -7.538 1.00 87.56 70 ASN A O 1
ATOM 527 N N . THR A 1 71 ? 10.084 -0.918 -8.843 1.00 88.00 71 THR A N 1
ATOM 528 C CA . THR A 1 71 ? 9.368 -1.001 -10.116 1.00 88.00 71 THR A CA 1
ATOM 529 C C . THR A 1 71 ? 9.979 -2.089 -10.989 1.00 88.00 71 THR A C 1
ATOM 531 O O . THR A 1 71 ? 11.185 -2.127 -11.199 1.00 88.00 71 THR A O 1
ATOM 534 N N . THR A 1 72 ? 9.142 -2.970 -11.523 1.00 88.88 72 THR A N 1
ATOM 535 C CA . THR A 1 72 ? 9.509 -3.961 -12.539 1.00 88.88 72 THR A CA 1
ATOM 536 C C . THR A 1 72 ? 8.805 -3.606 -13.837 1.00 88.88 72 THR A C 1
ATOM 538 O O . THR A 1 72 ? 7.587 -3.420 -13.849 1.00 88.88 72 THR A O 1
ATOM 541 N N . VAL A 1 73 ? 9.562 -3.512 -14.927 1.00 90.19 73 VAL A N 1
ATOM 542 C CA . VAL A 1 73 ? 9.023 -3.238 -16.262 1.00 90.19 73 VAL A CA 1
ATOM 543 C C . VAL A 1 73 ? 9.109 -4.515 -17.088 1.00 90.19 73 VAL A C 1
ATOM 545 O O . VAL A 1 73 ? 10.150 -5.166 -17.144 1.00 90.19 73 VAL A O 1
ATOM 548 N N . LEU A 1 74 ? 7.988 -4.887 -17.694 1.00 89.69 74 LEU A N 1
ATOM 549 C CA . LEU A 1 74 ? 7.816 -6.081 -18.512 1.00 89.69 74 LEU A CA 1
ATOM 550 C C . LEU A 1 74 ? 7.490 -5.632 -19.934 1.00 89.69 74 LEU A C 1
ATOM 552 O O . LEU A 1 74 ? 6.596 -4.806 -20.111 1.00 89.69 74 LEU A O 1
ATOM 556 N N . GLN A 1 75 ? 8.159 -6.184 -20.941 1.00 88.31 75 GLN A N 1
ATOM 557 C CA . GLN A 1 75 ? 7.804 -5.992 -22.349 1.00 88.31 75 GLN A CA 1
ATOM 558 C C . GLN A 1 75 ? 6.467 -6.673 -22.673 1.00 88.31 75 GLN A C 1
ATOM 560 O O . GLN A 1 75 ? 5.979 -7.509 -21.911 1.00 88.31 75 GLN A O 1
ATOM 565 N N . GLU A 1 76 ? 5.883 -6.369 -23.836 1.00 85.06 76 GLU A N 1
ATOM 566 C CA . GLU A 1 76 ? 4.655 -7.030 -24.315 1.00 85.06 76 GLU A CA 1
ATOM 567 C C . GLU A 1 76 ? 4.787 -8.567 -24.345 1.00 85.06 76 GLU A C 1
ATOM 569 O O . GLU A 1 76 ? 3.839 -9.279 -24.023 1.00 85.06 76 GLU A O 1
ATOM 574 N N . ALA A 1 77 ? 5.985 -9.082 -24.649 1.00 81.38 77 ALA A N 1
ATOM 575 C CA . ALA A 1 77 ? 6.294 -10.514 -24.652 1.00 81.38 77 ALA A CA 1
ATOM 576 C C . ALA A 1 77 ? 6.420 -11.142 -23.244 1.00 81.38 77 ALA A C 1
ATOM 578 O O . ALA A 1 77 ? 6.519 -12.363 -23.129 1.00 81.38 77 ALA A O 1
ATOM 579 N N . GLY A 1 78 ? 6.399 -10.331 -22.179 1.00 80.31 78 GLY A N 1
ATOM 580 C CA . GLY A 1 78 ? 6.574 -10.756 -20.787 1.00 80.31 78 GLY A CA 1
ATOM 581 C C . GLY A 1 78 ? 8.024 -10.751 -20.291 1.00 80.31 78 GLY A C 1
ATOM 582 O O . GLY A 1 78 ? 8.260 -11.065 -19.126 1.00 80.31 78 GLY A O 1
ATOM 583 N N . ASP A 1 79 ? 8.982 -10.379 -21.142 1.00 87.88 79 ASP A N 1
ATOM 584 C CA . ASP A 1 79 ? 10.397 -10.280 -20.778 1.00 87.88 79 ASP A CA 1
ATOM 585 C C . ASP A 1 79 ? 10.667 -9.064 -19.883 1.00 87.88 79 ASP A C 1
ATOM 587 O O . ASP A 1 79 ? 10.139 -7.974 -20.109 1.00 87.88 79 ASP A O 1
ATOM 591 N N . LEU A 1 80 ? 11.516 -9.241 -18.872 1.00 88.69 80 LEU A N 1
ATOM 592 C CA . LEU A 1 80 ? 11.874 -8.193 -17.916 1.00 88.69 80 LEU A CA 1
ATOM 593 C C . LEU A 1 80 ? 12.865 -7.205 -18.557 1.00 88.69 80 LEU A C 1
ATOM 595 O O . LEU A 1 80 ? 13.845 -7.619 -19.178 1.00 88.69 80 LEU A O 1
ATOM 599 N N . ILE A 1 81 ? 12.613 -5.904 -18.413 1.00 85.88 81 ILE A N 1
ATOM 600 C CA . ILE A 1 81 ? 13.556 -4.845 -18.790 1.00 85.88 81 ILE A CA 1
ATOM 601 C C . ILE A 1 81 ? 14.453 -4.547 -17.589 1.00 85.88 81 ILE A C 1
ATOM 603 O O . ILE A 1 81 ? 13.976 -4.058 -16.563 1.00 85.88 81 ILE A O 1
ATOM 607 N N . ASP A 1 82 ? 15.751 -4.818 -17.727 1.00 83.12 82 ASP A N 1
ATOM 608 C CA . ASP A 1 82 ? 16.739 -4.438 -16.717 1.00 83.12 82 ASP A CA 1
ATOM 609 C C . ASP A 1 82 ? 16.865 -2.912 -16.666 1.00 83.12 82 ASP A C 1
ATOM 611 O O . ASP A 1 82 ? 17.447 -2.274 -17.548 1.00 83.12 82 ASP A O 1
ATOM 615 N N . LEU A 1 83 ? 16.310 -2.326 -15.608 1.00 79.12 83 LEU A N 1
ATOM 616 C CA . LEU A 1 83 ? 16.500 -0.918 -15.304 1.00 79.12 83 LEU A CA 1
ATOM 617 C C . LEU A 1 83 ? 17.900 -0.707 -14.712 1.00 79.12 83 LEU A C 1
ATOM 619 O O . LEU A 1 83 ? 18.359 -1.522 -13.904 1.00 79.12 83 LEU A O 1
ATOM 623 N N . PRO A 1 84 ? 18.586 0.397 -15.056 1.00 76.12 84 PRO A N 1
ATOM 624 C CA . PRO A 1 84 ? 19.826 0.754 -14.386 1.00 76.12 84 PRO A CA 1
ATOM 625 C C . PRO A 1 84 ? 19.580 0.889 -12.881 1.00 76.12 84 PRO A C 1
ATOM 627 O O . PRO A 1 84 ? 18.587 1.488 -12.470 1.00 76.12 84 PRO A O 1
ATOM 630 N N . ALA A 1 85 ? 20.496 0.366 -12.064 1.00 69.06 85 ALA A N 1
ATOM 631 C CA . ALA A 1 85 ? 20.428 0.557 -10.622 1.00 69.06 85 ALA A CA 1
ATOM 632 C C . ALA A 1 85 ? 20.472 2.057 -10.296 1.00 69.06 85 ALA A C 1
ATOM 634 O O . ALA A 1 85 ? 21.381 2.758 -10.748 1.00 69.06 85 ALA A O 1
ATOM 635 N N . ASP A 1 86 ? 19.506 2.531 -9.508 1.00 65.12 86 ASP A N 1
ATOM 636 C CA . ASP A 1 86 ? 19.474 3.915 -9.050 1.00 65.12 86 ASP A CA 1
ATOM 637 C C . ASP A 1 86 ? 20.729 4.198 -8.200 1.00 65.12 86 ASP A C 1
ATOM 639 O O . ASP A 1 86 ? 20.926 3.569 -7.155 1.00 65.12 86 ASP A O 1
ATOM 643 N N . PRO A 1 87 ? 21.609 5.133 -8.609 1.00 55.53 87 PRO A N 1
ATOM 644 C CA . PRO A 1 87 ? 22.850 5.417 -7.889 1.00 55.53 87 PRO A CA 1
ATOM 645 C C . PRO A 1 87 ? 22.617 6.162 -6.562 1.00 55.53 87 PRO A C 1
ATOM 647 O O . PRO A 1 87 ? 23.562 6.404 -5.810 1.00 55.53 87 PRO A O 1
ATOM 650 N N . SER A 1 88 ? 21.383 6.575 -6.263 1.00 60.50 88 SER A N 1
ATOM 651 C CA . SER A 1 88 ? 21.008 7.247 -5.018 1.00 60.50 88 SER A CA 1
ATOM 652 C C . SER A 1 88 ? 19.547 6.992 -4.679 1.00 60.50 88 SER A C 1
ATOM 654 O O . SER A 1 88 ? 18.702 6.951 -5.569 1.00 60.50 88 SER A O 1
ATOM 656 N N . ALA A 1 89 ? 19.257 6.866 -3.382 1.00 66.88 89 ALA A N 1
ATOM 657 C CA . ALA A 1 89 ? 17.889 6.835 -2.887 1.00 66.88 89 ALA A CA 1
ATOM 658 C C . ALA A 1 89 ? 17.145 8.094 -3.353 1.00 66.88 89 ALA A C 1
ATOM 660 O O . ALA A 1 89 ? 17.681 9.205 -3.267 1.00 66.88 89 ALA A O 1
ATOM 661 N N . LEU A 1 90 ? 15.924 7.917 -3.859 1.00 75.62 90 LEU A N 1
ATOM 662 C CA . LEU A 1 90 ? 15.058 9.037 -4.201 1.00 75.62 90 LEU A CA 1
ATOM 663 C C . LEU A 1 90 ? 14.835 9.880 -2.941 1.00 75.62 90 LEU A C 1
ATOM 665 O O . LEU A 1 90 ? 14.438 9.365 -1.901 1.00 75.62 90 LEU A O 1
ATOM 669 N N . ILE A 1 91 ? 15.120 11.178 -3.026 1.00 78.12 91 ILE A N 1
ATOM 670 C CA . ILE A 1 91 ? 14.886 12.099 -1.914 1.00 78.12 91 ILE A CA 1
ATOM 671 C C . ILE A 1 91 ? 13.430 12.541 -1.994 1.00 78.12 91 ILE A C 1
ATOM 673 O O . ILE A 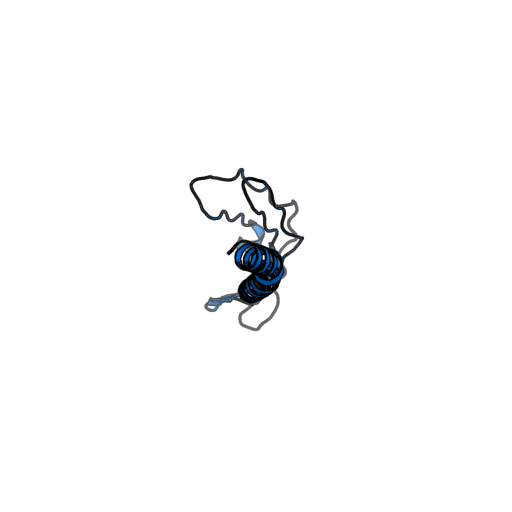1 91 ? 13.029 13.173 -2.979 1.00 78.12 91 ILE A O 1
ATOM 677 N N . SER A 1 92 ? 12.644 12.221 -0.967 1.00 76.25 92 SER A N 1
ATOM 678 C CA . SER A 1 92 ? 11.271 12.699 -0.876 1.00 76.25 92 SER A CA 1
ATOM 679 C C . SER A 1 92 ? 11.257 14.225 -0.689 1.00 76.25 92 SER A C 1
ATOM 681 O O . SER A 1 92 ? 11.983 14.775 0.148 1.00 76.25 92 SER A O 1
ATOM 683 N N . PRO A 1 93 ? 10.486 14.965 -1.507 1.00 80.69 93 PRO A N 1
ATOM 684 C CA . PRO A 1 93 ? 10.288 16.386 -1.284 1.00 80.69 93 PRO A CA 1
ATOM 685 C C . PRO A 1 93 ? 9.491 16.596 0.011 1.00 80.69 93 PRO A C 1
ATOM 687 O O . PRO A 1 93 ? 8.773 15.697 0.450 1.00 80.69 93 PRO A O 1
ATOM 690 N N . PRO A 1 94 ? 9.556 17.795 0.614 1.00 83.38 94 PRO A N 1
ATOM 691 C CA . PRO A 1 94 ? 8.712 18.103 1.755 1.00 83.38 94 PRO A CA 1
ATOM 692 C C . PRO A 1 94 ? 7.223 17.931 1.396 1.00 83.38 94 PRO A C 1
ATOM 694 O O . PRO A 1 94 ? 6.804 18.297 0.284 1.00 83.38 94 PRO A O 1
ATOM 697 N N . PRO A 1 95 ? 6.413 17.410 2.334 1.00 83.06 95 PRO A N 1
ATOM 698 C CA . PRO A 1 95 ? 4.995 17.176 2.107 1.00 83.06 95 PRO A CA 1
ATOM 699 C C . PRO A 1 95 ? 4.294 18.493 1.759 1.00 83.06 95 PRO A C 1
ATOM 701 O O . PRO A 1 95 ? 4.507 19.527 2.395 1.00 83.06 95 PRO A O 1
ATOM 704 N N . LYS A 1 96 ? 3.447 18.468 0.727 1.00 81.94 96 LYS A N 1
ATOM 705 C CA . LYS A 1 96 ? 2.606 19.611 0.352 1.00 81.94 96 LYS A CA 1
ATOM 706 C C . LYS A 1 96 ? 1.197 19.375 0.872 1.00 81.94 96 LYS A C 1
ATOM 708 O O . LYS A 1 96 ? 0.547 18.418 0.469 1.00 81.94 96 LYS A O 1
ATOM 713 N N . MET A 1 97 ? 0.716 20.282 1.719 1.00 75.94 97 MET A N 1
ATOM 714 C CA . MET A 1 97 ? -0.612 20.185 2.342 1.00 75.94 97 MET A CA 1
ATOM 715 C C . MET A 1 97 ? -1.783 20.365 1.359 1.00 75.94 97 MET A C 1
ATOM 717 O O . MET A 1 97 ? -2.920 20.073 1.712 1.00 75.94 97 MET A O 1
ATOM 721 N N . ASP A 1 98 ? -1.535 20.859 0.143 1.00 85.19 98 ASP A N 1
ATOM 722 C CA . ASP A 1 98 ? -2.562 21.081 -0.886 1.00 85.19 98 ASP A CA 1
ATOM 723 C C . ASP A 1 98 ? -2.831 19.848 -1.769 1.00 85.19 98 ASP A C 1
ATOM 725 O O . ASP A 1 98 ? -3.757 19.861 -2.581 1.00 85.19 98 ASP A O 1
ATOM 729 N N . SER A 1 99 ? -2.043 18.780 -1.614 1.00 82.12 99 SER A N 1
ATOM 730 C CA . SER A 1 99 ? -2.080 17.586 -2.459 1.00 82.12 99 SER A CA 1
ATOM 731 C C . SER A 1 99 ? -2.276 16.335 -1.603 1.00 82.12 99 SER A C 1
ATOM 733 O O . SER A 1 99 ? -1.524 16.099 -0.665 1.00 82.12 99 SER A O 1
ATOM 735 N N . ALA A 1 100 ? -3.250 15.487 -1.948 1.00 85.62 100 ALA A N 1
ATOM 736 C CA . ALA A 1 100 ? -3.498 14.240 -1.213 1.00 85.62 100 ALA A CA 1
ATOM 737 C C . ALA A 1 100 ? -2.387 13.186 -1.402 1.00 85.62 100 ALA A C 1
ATOM 739 O O . ALA A 1 100 ? -2.275 12.248 -0.617 1.00 85.62 100 ALA A O 1
ATOM 740 N N . THR A 1 101 ? -1.588 13.293 -2.469 1.00 89.56 101 THR A N 1
ATOM 741 C CA . THR A 1 101 ? -0.507 12.352 -2.789 1.00 89.56 101 THR A CA 1
ATOM 742 C C . THR A 1 101 ? 0.584 13.064 -3.576 1.00 89.56 101 THR A C 1
ATOM 744 O O . THR A 1 101 ? 0.299 13.934 -4.401 1.00 89.56 101 THR A O 1
ATOM 747 N N . GLN A 1 102 ? 1.832 12.675 -3.337 1.00 90.81 102 GLN A N 1
ATOM 748 C CA . GLN A 1 102 ? 2.987 13.088 -4.122 1.00 90.81 102 GLN A CA 1
ATOM 749 C C . GLN A 1 102 ? 3.670 11.851 -4.691 1.00 90.81 102 GLN A C 1
ATOM 751 O O . GLN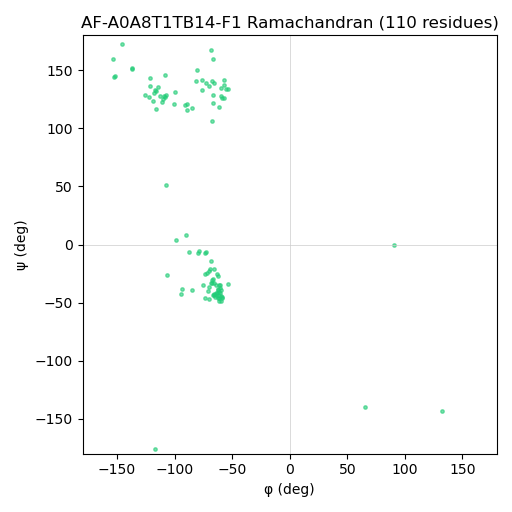 A 1 102 ? 3.735 10.820 -4.027 1.00 90.81 102 GLN A O 1
ATOM 756 N N . LEU A 1 103 ? 4.173 11.967 -5.917 1.00 89.56 103 LEU A N 1
ATOM 757 C CA . LEU A 1 103 ? 4.901 10.902 -6.589 1.00 89.56 103 LEU A CA 1
ATOM 758 C C . LEU A 1 103 ? 6.287 11.415 -6.969 1.00 89.56 103 LEU A C 1
ATOM 760 O O . LEU A 1 103 ? 6.411 12.451 -7.624 1.00 89.56 103 LEU A O 1
ATOM 764 N N . VAL A 1 104 ? 7.312 10.672 -6.564 1.00 89.38 104 VAL A N 1
ATOM 765 C CA . VAL A 1 104 ? 8.698 10.886 -6.978 1.00 89.38 104 VAL A CA 1
ATOM 766 C C . VAL A 1 104 ? 9.065 9.754 -7.925 1.00 89.38 104 VAL A C 1
ATOM 768 O O . VAL A 1 104 ? 8.856 8.588 -7.606 1.00 89.38 104 VAL A O 1
ATOM 771 N N . LEU A 1 105 ? 9.571 10.100 -9.106 1.00 87.75 105 LEU A N 1
ATOM 772 C CA . LEU A 1 105 ? 9.943 9.140 -10.140 1.00 87.75 105 LEU A CA 1
ATOM 773 C C . LEU A 1 105 ? 11.440 9.235 -10.400 1.00 87.75 105 LEU A C 1
ATOM 775 O O . LEU A 1 105 ? 11.968 10.332 -10.598 1.00 87.75 105 LEU A O 1
ATOM 779 N N . SER A 1 106 ? 12.105 8.082 -10.448 1.00 85.62 106 SER A N 1
ATOM 780 C CA . SER A 1 106 ? 13.473 8.015 -10.947 1.00 85.62 106 SER A CA 1
ATOM 781 C C . SER A 1 106 ? 13.508 8.310 -12.445 1.00 85.62 106 SER A C 1
ATOM 783 O O . SER A 1 106 ? 12.675 7.834 -13.220 1.00 85.62 106 SER A O 1
ATOM 785 N N . VAL A 1 107 ? 14.526 9.055 -12.872 1.00 84.00 107 VAL A N 1
ATOM 786 C CA . VAL A 1 107 ? 14.821 9.273 -14.294 1.00 84.00 107 VAL A CA 1
ATOM 787 C C . VAL A 1 107 ? 15.194 7.973 -15.010 1.00 84.00 107 VAL A C 1
ATOM 789 O O . VAL A 1 107 ?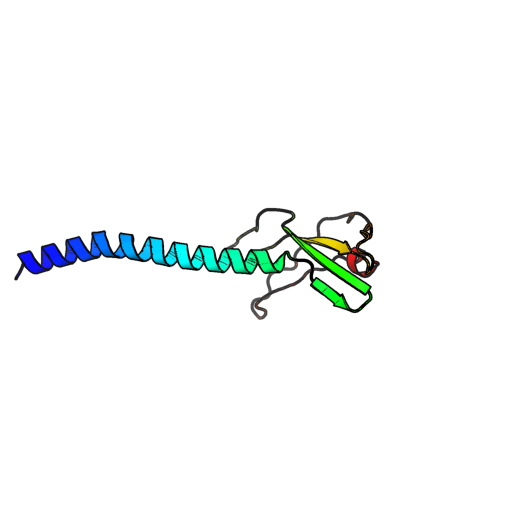 14.980 7.855 -16.216 1.00 84.00 107 VAL A O 1
ATOM 792 N N . HIS A 1 108 ? 15.702 6.980 -14.275 1.00 83.88 108 HIS A N 1
ATOM 793 C CA . HIS A 1 108 ? 16.062 5.677 -14.825 1.00 83.88 108 HIS A CA 1
ATOM 794 C C . HIS A 1 108 ? 14.826 4.901 -15.286 1.00 83.88 108 HIS A C 1
ATOM 796 O O . HIS A 1 108 ? 14.881 4.244 -16.320 1.00 83.88 108 HIS A O 1
ATOM 802 N N . LEU A 1 109 ? 13.688 5.068 -14.603 1.00 82.69 109 LEU A N 1
ATOM 803 C CA . LEU A 1 109 ? 12.414 4.491 -15.035 1.00 82.69 109 LEU A CA 1
ATOM 804 C C . LEU A 1 109 ? 11.910 5.104 -16.352 1.00 82.69 109 LEU A C 1
ATOM 806 O O . LEU A 1 109 ? 11.294 4.415 -17.155 1.00 82.69 109 LEU A O 1
ATOM 810 N N . LEU A 1 110 ? 12.180 6.390 -16.592 1.00 82.31 110 LEU A N 1
ATOM 811 C CA . LEU A 1 110 ? 11.799 7.078 -17.835 1.00 82.31 110 LEU A CA 1
ATOM 812 C C . LEU A 1 110 ? 12.747 6.782 -19.005 1.00 82.31 110 LEU A C 1
ATOM 814 O O . LEU A 1 110 ? 12.489 7.221 -20.123 1.00 82.31 110 LEU A O 1
ATOM 818 N N . SER A 1 111 ? 13.852 6.088 -18.736 1.00 77.50 111 SER A N 1
ATOM 819 C CA . SER A 1 111 ? 14.856 5.705 -19.733 1.00 77.50 111 SER A CA 1
ATOM 820 C C . SER A 1 111 ? 14.681 4.261 -20.222 1.00 77.50 111 SER A C 1
ATOM 822 O O . SER A 1 111 ? 15.536 3.780 -20.965 1.00 77.50 111 SER A O 1
ATOM 824 N N . ALA A 1 112 ? 13.625 3.586 -19.755 1.00 68.12 112 ALA A N 1
ATOM 825 C CA . ALA A 1 112 ? 13.257 2.216 -20.101 1.00 68.12 112 ALA A CA 1
ATOM 826 C C . ALA A 1 112 ? 12.692 2.096 -21.523 1.00 68.12 112 ALA A C 1
ATOM 828 O O . ALA A 1 112 ? 12.002 3.043 -21.969 1.00 68.12 112 ALA A O 1
#

Sequence (112 aa):
PKLVNKFLDSILQKVLPNMLCPAVDAVLTLVNQKFTTLISPSSVGTAGSIQYALLSAPVTSEDFIELDLNTTVLQEAGDLIDLPADPSALISPPPKMDSATQLVLSVHLLSA

InterPro domains:
  IPR017943 Bactericidal permeability-increasing protein, alpha/beta domain superfamily [SSF55394] (3-61)
  IPR051660 BPI fold-containing BPI/LBP [PTHR46019] (1-111)

Radius of gyration: 22.78 Å; Cα contacts (8 Å, |Δi|>4): 97; chains: 1; bounding box: 57×32×65 Å

Foldseek 3Di:
DVVVVVVVVVCCVPVVCVVVVVVVVVVVVVVVVVVVVQQDWDDPPQQFTKGKDFPDDWDDDPQDIDTHIDIWGAHNVRHTDDFPDDPDDFDDDPDDPVDPDDDDDDVSVVVD

Mean predicted aligned error: 8.2 Å

pLDDT: mean 85.47, std 7.54, range [55.53, 97.12]

Nearest PDB structures (foldseek):
  1huu-assembly1_A-2  TM=3.204E-01  e=1.108E+00  Geobacillus stearothermophilus
  5da9-assembly1_A  TM=3.539E-01  e=1.954E+00  Thermochaetoides thermophila DSM 1495
  3rhi-assembly2_D  TM=2.595E-01  e=2.081E+00  Bacillus anthracis str. Sterne
  6led-assembly1_B  TM=1.999E-01  e=4.726E+00  Nitratireductor indicus C115

Secondary structure (DSSP, 8-state):
-HHHHHHHHHHHHHHHHHHHHHHHHHHHHHHHHHHHHHTS-EE-GGG-EEEEEESSPPEE-SS-EE--EEEEEE-TTS-EE-PPPPSSPPPPPPPPTT-S------TTGGG-